Protein AF-A0A917DZ14-F1 (afdb_monomer_lite)

Foldseek 3Di:
DLDDPPLDFQADQEAEEEQHLQQDPDNLSNVVSVNRNHHPPHAYHYHHDALVVVQWDQDPNDIDGNDDLVDWDWDWDQDPVSDTGIGTRDHPCVNVVSDDVDDHDDDD

pLDDT: mean 85.65, std 13.5, range [35.38, 97.5]

Sequence (108 aa):
MEEIPGLPLDHFDKSLSIYALGWTVNLQKSLTNIYRSLKPDEVLVLSWEHPIHSVVEYTEDELKFRCSYVKEGIEKHESWRNTPIVMHNRKASTILNYKKPQTLKLLN

Secondary structure (DSSP, 8-state):
----TTPPSS-BS-EEEES-GGG-S-HHHHHHHHHHHBPTTPPEEEE---TTTTTEEEETTEEEESS-TTS-EEEEEE-TTSPEEEEEE--HHHHHT---SS------

Organism: NCBI:txid1652958

InterPro domains:
  IPR029063 S-adenosyl-L-methionine-dependent methyltransferase superfamily [G3DSA:3.40.50.150] (1-107)
  IPR029063 S-adenosyl-L-methionine-dependent methyltransferase superfamily [SSF53335] (1-60)

Radius of gyration: 16.15 Å; chains: 1; bounding box: 30×33×48 Å

Structure (mmCIF, N/CA/C/O backbone):
data_AF-A0A917DZ14-F1
#
_entry.id   AF-A0A917DZ14-F1
#
loop_
_atom_site.group_PDB
_atom_site.id
_atom_site.type_symbol
_atom_site.label_atom_id
_atom_site.label_alt_id
_atom_site.label_comp_id
_atom_site.label_asym_id
_atom_site.label_entity_id
_atom_site.label_seq_id
_atom_site.pdbx_PDB_ins_code
_atom_site.Cartn_x
_atom_site.Cartn_y
_atom_site.Cartn_z
_atom_site.occupancy
_atom_site.B_iso_or_equiv
_atom_site.auth_seq_id
_atom_site.auth_comp_id
_atom_site.auth_asym_id
_atom_site.auth_atom_id
_atom_site.pdbx_PDB_model_num
ATOM 1 N N . MET A 1 1 ? 2.300 13.115 4.525 1.00 73.31 1 MET A N 1
ATOM 2 C CA . MET A 1 1 ? 0.854 12.853 4.343 1.00 73.31 1 MET A CA 1
ATOM 3 C C . MET A 1 1 ? 0.302 12.027 5.503 1.00 73.31 1 MET A C 1
ATOM 5 O O . MET A 1 1 ? -0.861 12.149 5.850 1.00 73.31 1 MET A O 1
ATOM 9 N N . GLU A 1 2 ? 1.142 11.196 6.111 1.00 90.75 2 GLU A N 1
ATOM 10 C CA . GLU A 1 2 ? 0.775 10.139 7.044 1.00 90.75 2 GLU A CA 1
ATOM 11 C C . GLU A 1 2 ? 0.774 10.575 8.521 1.00 90.75 2 GLU A C 1
ATOM 13 O O . GLU A 1 2 ? 0.443 9.783 9.400 1.00 90.75 2 GLU A O 1
ATOM 18 N N . GLU A 1 3 ? 1.121 11.827 8.818 1.00 92.88 3 GLU A N 1
ATOM 19 C CA . GLU A 1 3 ? 0.883 12.418 10.134 1.00 92.88 3 GLU A CA 1
ATOM 20 C C . GLU A 1 3 ? -0.473 13.120 10.096 1.00 92.88 3 GLU A C 1
ATOM 22 O O . GLU A 1 3 ? -0.627 14.151 9.441 1.00 92.88 3 GLU A O 1
ATOM 27 N N . ILE A 1 4 ? -1.464 12.520 10.759 1.00 92.50 4 ILE A N 1
ATOM 28 C CA . ILE A 1 4 ? -2.855 12.984 10.772 1.00 92.50 4 ILE A CA 1
ATOM 29 C C . ILE A 1 4 ? -3.243 13.265 12.232 1.00 92.50 4 ILE A C 1
ATOM 31 O O . ILE A 1 4 ? -3.747 12.372 12.920 1.00 92.50 4 ILE A O 1
ATOM 35 N N . PRO A 1 5 ? -2.956 14.474 12.751 1.00 93.50 5 PRO A N 1
ATOM 36 C CA . PRO A 1 5 ? -3.348 14.856 14.102 1.00 93.50 5 PRO A CA 1
ATOM 37 C C . PRO A 1 5 ? -4.862 14.742 14.289 1.00 93.50 5 PRO A C 1
ATOM 39 O O . PRO A 1 5 ? -5.632 15.163 13.430 1.00 93.50 5 PRO A O 1
ATOM 42 N N . GLY A 1 6 ? -5.286 14.173 15.417 1.00 95.06 6 GLY A N 1
ATOM 43 C CA . GLY A 1 6 ? -6.707 14.026 15.742 1.00 95.06 6 GLY A CA 1
ATOM 44 C C . GLY A 1 6 ? -7.432 12.905 14.993 1.00 95.06 6 GLY A C 1
ATOM 45 O O . GLY A 1 6 ? -8.648 12.799 15.129 1.00 95.06 6 GLY A O 1
ATOM 46 N N . LEU A 1 7 ? -6.724 12.057 14.236 1.00 95.50 7 LEU A N 1
ATOM 47 C CA . LEU A 1 7 ? -7.325 10.865 13.647 1.00 95.50 7 LEU A CA 1
ATOM 48 C C . LEU A 1 7 ? -7.889 9.969 14.774 1.00 95.50 7 LEU A C 1
ATOM 50 O O . LEU A 1 7 ? -7.117 9.535 15.638 1.00 95.50 7 LEU A O 1
ATOM 54 N N . PRO A 1 8 ? -9.210 9.708 14.801 1.00 96.62 8 PRO A N 1
ATOM 55 C CA . PRO A 1 8 ? -9.833 9.012 15.916 1.00 96.62 8 PRO A CA 1
ATOM 56 C C . PRO A 1 8 ? -9.443 7.530 15.922 1.00 96.62 8 PRO A C 1
ATOM 58 O O . PRO A 1 8 ? -9.140 6.948 14.877 1.00 96.62 8 PRO A O 1
ATOM 61 N N . LEU A 1 9 ? -9.447 6.930 17.110 1.00 96.25 9 LEU A N 1
ATOM 62 C CA . LEU A 1 9 ? -9.192 5.503 17.316 1.00 96.25 9 LEU A CA 1
ATOM 63 C C . LEU A 1 9 ? -10.514 4.739 17.357 1.00 96.25 9 LEU A C 1
ATOM 65 O O . LEU A 1 9 ? -11.491 5.274 17.879 1.00 96.25 9 LEU A O 1
ATOM 69 N N . ASP A 1 10 ? -10.530 3.521 16.811 1.00 96.75 10 ASP A N 1
ATOM 70 C CA . ASP A 1 10 ? -11.673 2.594 16.862 1.00 96.75 10 ASP A CA 1
ATOM 71 C C . ASP A 1 10 ? -13.024 3.251 16.499 1.00 96.75 10 ASP A C 1
ATOM 73 O O . ASP A 1 10 ? -14.049 3.048 17.151 1.00 96.75 10 ASP A O 1
ATOM 77 N N . HIS A 1 11 ? -13.029 4.096 15.467 1.00 97.31 11 HIS A N 1
ATOM 78 C CA . HIS A 1 11 ? -14.160 4.968 15.151 1.00 97.31 11 HIS A CA 1
ATOM 79 C C . HIS A 1 11 ? -14.959 4.501 13.937 1.00 97.31 11 HIS A C 1
ATOM 81 O O . HIS A 1 11 ? -16.188 4.526 13.959 1.00 97.31 11 HIS A O 1
ATOM 87 N N . PHE A 1 12 ? -14.278 4.077 12.875 1.00 97.50 12 PHE A N 1
ATOM 88 C CA . PHE A 1 12 ? -14.919 3.756 11.606 1.00 97.50 12 PHE A CA 1
ATOM 89 C C . PHE A 1 12 ? -15.303 2.282 11.527 1.00 97.50 12 PHE A C 1
ATOM 91 O O . PHE A 1 12 ? -14.505 1.403 11.852 1.00 97.50 12 PHE A O 1
ATOM 98 N N . ASP A 1 13 ? -16.504 2.015 11.018 1.00 96.00 13 ASP A N 1
ATOM 99 C CA . ASP A 1 13 ? -16.981 0.657 10.755 1.00 96.00 13 ASP A CA 1
ATOM 100 C C . ASP A 1 13 ? -16.406 0.068 9.462 1.00 96.00 13 ASP A C 1
ATOM 102 O O . ASP A 1 13 ? -16.432 -1.136 9.276 1.00 96.00 13 ASP A O 1
ATOM 106 N N . LYS A 1 14 ? -15.930 0.882 8.515 1.00 93.62 14 LYS A N 1
ATOM 107 C CA . LYS A 1 14 ? -15.296 0.426 7.264 1.00 93.62 14 LYS A CA 1
ATOM 108 C C . LYS A 1 14 ? -14.303 1.475 6.781 1.00 93.62 14 LYS A C 1
ATOM 110 O O . LYS A 1 14 ? -14.470 2.665 7.043 1.00 93.62 14 LYS A O 1
ATOM 115 N N . SER A 1 15 ? -13.299 1.044 6.023 1.00 94.25 15 SER A N 1
ATOM 116 C CA . SER A 1 15 ? -12.379 1.935 5.316 1.00 94.25 15 SER A CA 1
ATOM 117 C C . SER A 1 15 ? -12.320 1.538 3.849 1.00 94.25 15 SER A C 1
ATOM 119 O O . SER A 1 15 ? -12.320 0.350 3.525 1.00 94.25 15 SER A O 1
ATOM 121 N N . LEU A 1 16 ? -12.283 2.533 2.967 1.00 94.31 16 LEU A N 1
ATOM 122 C CA . LEU A 1 16 ? -12.265 2.346 1.524 1.00 94.31 16 LEU A CA 1
ATOM 123 C C . LEU A 1 16 ? -11.113 3.148 0.921 1.00 94.31 16 LEU A C 1
ATOM 125 O O . LEU A 1 16 ? -11.013 4.355 1.136 1.00 94.31 16 LEU A O 1
ATOM 129 N N . SER A 1 17 ? -10.259 2.486 0.144 1.00 92.38 17 SER A N 1
ATOM 130 C CA . SER A 1 17 ? -9.191 3.136 -0.618 1.00 92.38 17 SER A CA 1
ATOM 131 C C . SER A 1 17 ? -9.286 2.760 -2.091 1.00 92.38 17 SER A C 1
ATOM 133 O O . SER A 1 17 ? -9.010 1.626 -2.464 1.00 92.38 17 SER A O 1
ATOM 135 N N . ILE A 1 18 ? -9.674 3.709 -2.941 1.00 93.00 18 ILE A N 1
ATOM 136 C CA . ILE A 1 18 ? -9.823 3.496 -4.385 1.00 93.00 18 ILE A CA 1
ATOM 137 C C . ILE A 1 18 ? -8.744 4.303 -5.109 1.00 93.00 18 ILE A C 1
ATOM 139 O O . ILE A 1 18 ? -8.712 5.524 -4.995 1.00 93.00 18 ILE A O 1
ATOM 143 N N . TYR A 1 19 ? -7.834 3.617 -5.806 1.00 89.00 19 TYR A N 1
ATOM 144 C CA . TYR A 1 19 ? -6.699 4.175 -6.558 1.00 89.00 19 TYR A CA 1
ATOM 145 C C . TYR A 1 19 ? -5.786 5.136 -5.765 1.00 89.00 19 TYR A C 1
ATOM 147 O O . TYR A 1 19 ? -4.994 5.866 -6.354 1.00 89.00 19 TYR A O 1
ATOM 155 N N . ALA A 1 20 ? -5.844 5.108 -4.427 1.00 88.62 20 ALA A N 1
ATOM 156 C CA . ALA A 1 20 ? -5.118 6.038 -3.560 1.00 88.62 20 ALA A CA 1
ATOM 157 C C . ALA A 1 20 ? -3.946 5.387 -2.807 1.00 88.62 20 ALA A C 1
ATOM 159 O O . ALA A 1 20 ? -2.883 5.995 -2.692 1.00 88.62 20 ALA A O 1
ATOM 160 N N . LEU A 1 21 ? -4.098 4.146 -2.321 1.00 88.25 21 LEU A N 1
ATOM 161 C CA . LEU A 1 21 ? -3.089 3.507 -1.464 1.00 88.25 21 LEU A CA 1
ATOM 162 C C . LEU A 1 21 ? -1.714 3.374 -2.140 1.00 88.25 21 LEU A C 1
ATOM 164 O O . LEU A 1 21 ? -0.698 3.470 -1.460 1.00 88.25 21 LEU A O 1
ATOM 168 N N . GLY A 1 22 ? -1.661 3.214 -3.465 1.00 82.44 22 GLY A N 1
ATOM 169 C CA . GLY A 1 22 ? -0.401 3.148 -4.213 1.00 82.44 22 GLY A CA 1
ATOM 170 C C . GLY A 1 22 ? 0.476 4.399 -4.101 1.00 82.44 22 GLY A C 1
ATOM 171 O O . GLY A 1 22 ? 1.699 4.291 -4.168 1.00 82.44 22 GLY A O 1
ATOM 172 N N . TRP A 1 23 ? -0.128 5.565 -3.858 1.00 85.69 23 TRP A N 1
ATOM 173 C CA . TRP A 1 23 ? 0.553 6.864 -3.812 1.00 85.69 23 TRP A CA 1
ATOM 174 C C . TRP A 1 23 ? 1.148 7.213 -2.449 1.00 85.69 23 TRP A C 1
ATOM 176 O O . TRP A 1 23 ? 1.847 8.216 -2.324 1.00 85.69 23 TRP A O 1
ATOM 186 N N . THR A 1 24 ? 0.888 6.414 -1.411 1.00 89.38 24 THR A N 1
ATOM 187 C CA . THR A 1 24 ? 1.500 6.661 -0.101 1.00 89.38 24 THR A CA 1
ATOM 188 C C . THR A 1 24 ? 3.018 6.568 -0.191 1.00 89.38 24 THR A C 1
ATOM 190 O O . THR A 1 24 ? 3.561 5.678 -0.854 1.00 89.38 24 THR A O 1
ATOM 193 N N . VAL A 1 25 ? 3.709 7.447 0.532 1.00 88.88 25 VAL A N 1
ATOM 194 C CA . VAL A 1 25 ? 5.165 7.386 0.672 1.00 88.88 25 VAL A CA 1
ATOM 195 C C . VAL A 1 25 ? 5.518 6.335 1.720 1.00 88.88 25 VAL A C 1
ATOM 197 O O . VAL A 1 25 ? 6.361 5.466 1.487 1.00 88.88 25 VAL A O 1
ATOM 200 N N . ASN A 1 26 ? 4.806 6.352 2.851 1.00 90.62 26 ASN A N 1
ATOM 201 C CA . ASN A 1 26 ? 4.990 5.402 3.940 1.00 90.62 26 ASN A CA 1
ATOM 202 C C . ASN A 1 26 ? 3.785 4.459 4.063 1.00 90.62 26 ASN A C 1
ATOM 204 O O . ASN A 1 26 ? 2.876 4.679 4.866 1.00 90.62 26 ASN A O 1
ATOM 208 N N . LEU A 1 27 ? 3.820 3.367 3.290 1.00 90.00 27 LEU A N 1
ATOM 209 C CA . LEU A 1 27 ? 2.769 2.343 3.285 1.00 90.00 27 LEU A CA 1
ATOM 210 C C . LEU A 1 27 ? 2.491 1.797 4.687 1.00 90.00 27 LEU A C 1
ATOM 212 O O . LEU A 1 27 ? 1.333 1.632 5.062 1.00 90.00 27 LEU A O 1
ATOM 216 N N . GLN A 1 28 ? 3.543 1.567 5.477 1.00 90.38 28 GLN A N 1
ATOM 217 C CA . GLN A 1 28 ? 3.396 1.055 6.831 1.00 90.38 28 GLN A CA 1
ATOM 218 C C . GLN A 1 28 ? 2.642 2.034 7.725 1.00 90.38 28 GLN A C 1
ATOM 220 O O . GLN A 1 28 ? 1.715 1.615 8.410 1.00 90.38 28 GLN A O 1
ATOM 225 N N . LYS A 1 29 ? 3.006 3.320 7.722 1.00 92.69 29 LYS A N 1
ATOM 226 C CA . LYS A 1 29 ? 2.324 4.329 8.542 1.00 92.69 29 LYS A CA 1
ATOM 227 C C . LYS A 1 29 ? 0.881 4.536 8.078 1.00 92.69 29 LYS A C 1
ATOM 229 O O . LYS A 1 29 ? -0.005 4.605 8.923 1.00 92.69 29 LYS A O 1
ATOM 234 N N . SER A 1 30 ? 0.634 4.554 6.768 1.00 93.38 30 SER A N 1
ATOM 235 C CA . SER A 1 30 ? -0.716 4.651 6.201 1.00 93.38 30 SER A CA 1
ATOM 236 C C . SER A 1 30 ? -1.613 3.500 6.640 1.00 93.38 30 SER A C 1
ATOM 238 O O . SER A 1 30 ? -2.697 3.737 7.169 1.00 93.38 30 SER A O 1
ATOM 240 N N . LEU A 1 31 ? -1.148 2.257 6.490 1.00 92.25 31 LEU A N 1
ATOM 241 C CA . LEU A 1 31 ? -1.907 1.086 6.923 1.00 92.25 31 LEU A CA 1
ATOM 242 C C . LEU A 1 31 ? -2.083 1.061 8.446 1.00 92.25 31 LEU A C 1
ATOM 244 O O . LEU A 1 31 ? -3.185 0.791 8.911 1.00 92.25 31 LEU A O 1
ATOM 248 N N . THR A 1 32 ? -1.060 1.427 9.229 1.00 92.12 32 THR A N 1
ATOM 249 C CA . THR A 1 32 ? -1.187 1.572 10.690 1.00 92.12 32 THR A CA 1
ATOM 250 C C . THR A 1 32 ? -2.272 2.578 11.064 1.00 92.12 32 THR A C 1
ATOM 252 O O . THR A 1 32 ? -3.092 2.287 11.930 1.00 92.12 32 THR A O 1
ATOM 255 N N . ASN A 1 33 ? -2.297 3.752 10.434 1.00 94.31 33 ASN A N 1
ATOM 256 C CA . ASN A 1 33 ? -3.296 4.779 10.719 1.00 94.31 33 ASN A CA 1
ATOM 257 C C . ASN A 1 33 ? -4.707 4.287 10.385 1.00 94.31 33 ASN A C 1
ATOM 259 O O . ASN A 1 33 ? -5.592 4.386 11.226 1.00 94.31 33 ASN A O 1
ATOM 263 N N . ILE A 1 34 ? -4.896 3.694 9.201 1.00 93.75 34 ILE A N 1
ATOM 264 C CA . ILE A 1 34 ? -6.185 3.120 8.790 1.00 93.75 34 ILE A CA 1
ATOM 265 C C . ILE A 1 34 ? -6.654 2.087 9.816 1.00 93.75 34 ILE A C 1
ATOM 267 O O . ILE A 1 34 ? -7.784 2.144 10.295 1.00 93.75 34 ILE A O 1
ATOM 271 N N . TYR A 1 35 ? -5.775 1.161 10.192 1.00 92.62 35 TYR A N 1
ATOM 272 C CA . TYR A 1 35 ? -6.126 0.076 11.096 1.00 92.62 35 TYR A CA 1
ATOM 273 C C . TYR A 1 35 ? -6.344 0.494 12.542 1.00 92.62 35 TYR A C 1
ATOM 275 O O . TYR A 1 35 ? -7.104 -0.177 13.225 1.00 92.62 35 TYR A O 1
ATOM 283 N N . ARG A 1 36 ? -5.714 1.577 13.002 1.00 93.56 36 ARG A N 1
ATOM 284 C CA . ARG A 1 36 ? -5.976 2.155 14.328 1.00 93.56 36 ARG A CA 1
ATOM 285 C C . ARG A 1 36 ? -7.320 2.873 14.404 1.00 93.56 36 ARG A C 1
ATOM 287 O O . ARG A 1 36 ? -7.863 3.022 15.491 1.00 93.56 36 ARG A O 1
ATOM 294 N N . SER A 1 37 ? -7.809 3.372 13.276 1.00 95.50 37 SER A N 1
ATOM 295 C CA . SER A 1 37 ? -9.061 4.128 13.212 1.00 95.50 37 SER A CA 1
ATOM 296 C C . SER A 1 37 ? -10.274 3.273 12.892 1.00 95.50 37 SER A C 1
ATOM 298 O O . SER A 1 37 ? -11.398 3.707 13.137 1.00 95.50 37 SER A O 1
ATOM 300 N N . LEU A 1 38 ? -10.060 2.080 12.344 1.00 95.69 38 LEU A N 1
ATOM 301 C CA . LEU A 1 38 ? -11.088 1.059 12.210 1.00 95.69 38 LEU A CA 1
ATOM 302 C C . LEU A 1 38 ? -11.407 0.456 13.573 1.00 95.69 38 LEU A C 1
ATOM 304 O O . LEU A 1 38 ? -10.497 0.176 14.346 1.00 95.69 38 LEU A O 1
ATOM 308 N N . LYS A 1 39 ? -12.691 0.210 13.831 1.00 95.69 39 LYS A N 1
ATOM 309 C CA . LYS A 1 39 ? -13.122 -0.616 14.964 1.00 95.69 39 LYS A CA 1
ATOM 310 C C . LYS A 1 39 ? -12.526 -2.035 14.870 1.00 95.69 39 LYS A C 1
ATOM 312 O O . LYS A 1 39 ? -12.151 -2.477 13.776 1.00 95.69 39 LYS A O 1
ATOM 317 N N . PRO A 1 40 ? -12.458 -2.777 15.992 1.00 91.62 40 PRO A N 1
ATOM 318 C CA . PRO A 1 40 ? -12.080 -4.188 15.982 1.00 91.62 40 PRO A CA 1
ATOM 319 C C . PRO A 1 40 ? -12.884 -5.002 14.962 1.00 91.62 40 PRO A C 1
ATOM 321 O O . PRO A 1 40 ? -14.062 -4.737 14.742 1.00 91.62 40 PRO A O 1
ATOM 324 N N . ASP A 1 41 ? -12.225 -5.976 14.332 1.00 88.94 41 ASP A N 1
ATOM 325 C CA . ASP A 1 41 ? -12.777 -6.867 13.296 1.00 88.94 41 ASP A CA 1
ATOM 326 C C . ASP A 1 41 ? -13.277 -6.202 12.003 1.00 88.94 41 ASP A C 1
ATOM 328 O O . ASP A 1 41 ? -13.697 -6.904 11.077 1.00 88.94 41 ASP A O 1
ATOM 332 N N . GLU A 1 42 ? -13.144 -4.879 11.877 1.00 93.75 42 GLU A N 1
ATOM 333 C CA . GLU A 1 42 ? -13.560 -4.172 10.675 1.00 93.75 42 GLU A CA 1
ATOM 334 C C . GLU A 1 42 ? -12.528 -4.167 9.550 1.00 93.75 42 GLU A C 1
ATOM 336 O O . GLU A 1 42 ? -11.308 -4.291 9.741 1.00 93.75 42 GLU A O 1
ATOM 341 N N . VAL A 1 43 ? -13.053 -4.044 8.330 1.00 89.50 43 VAL A N 1
ATOM 342 C CA . VAL A 1 43 ? -12.302 -4.287 7.098 1.00 89.50 43 VAL A CA 1
ATOM 343 C C . VAL A 1 43 ? -11.885 -3.001 6.389 1.00 89.50 43 VAL A C 1
ATOM 345 O O . VAL A 1 43 ? -12.621 -2.013 6.311 1.00 89.50 43 VAL A O 1
ATOM 348 N N . LEU A 1 44 ? -10.688 -3.060 5.811 1.00 91.94 44 LEU A N 1
ATOM 349 C CA . LEU A 1 44 ? -10.243 -2.162 4.756 1.00 91.94 44 LEU A CA 1
ATOM 350 C C . LEU A 1 44 ? -10.548 -2.829 3.413 1.00 91.94 44 LEU A C 1
ATOM 352 O O . LEU A 1 44 ? -10.018 -3.901 3.125 1.00 91.94 44 LEU A O 1
ATOM 356 N N . VAL A 1 45 ? -11.358 -2.175 2.587 1.00 92.00 45 VAL A N 1
ATOM 357 C CA . VAL A 1 45 ? -11.536 -2.528 1.178 1.00 92.00 45 VAL A CA 1
ATOM 358 C C . VAL A 1 45 ? -10.644 -1.616 0.352 1.00 92.00 45 VAL A C 1
ATOM 360 O O . VAL A 1 45 ? -10.663 -0.394 0.514 1.00 92.00 45 VAL A O 1
ATOM 363 N N . LEU A 1 46 ? -9.848 -2.198 -0.538 1.00 90.62 46 LEU A N 1
ATOM 364 C CA . LEU A 1 46 ? -8.968 -1.436 -1.411 1.00 90.62 46 LEU A CA 1
ATOM 365 C C . LEU A 1 46 ? -9.114 -1.874 -2.863 1.00 90.62 46 LEU A C 1
ATOM 367 O O . LEU A 1 46 ? -9.286 -3.053 -3.156 1.00 90.62 46 LEU A O 1
ATOM 371 N N . SER A 1 47 ? -9.010 -0.900 -3.755 1.00 89.44 47 SER A N 1
ATOM 372 C CA . SER A 1 47 ? -8.883 -1.083 -5.193 1.00 89.44 47 SER A CA 1
ATOM 373 C C . SER A 1 47 ? -7.671 -0.295 -5.649 1.00 89.44 47 SER A C 1
ATOM 375 O O . SER A 1 47 ? -7.533 0.886 -5.324 1.00 89.44 47 SER A O 1
ATOM 377 N N . TRP A 1 48 ? -6.790 -0.932 -6.406 1.00 85.06 48 TRP A N 1
ATOM 378 C CA . TRP A 1 48 ? -5.582 -0.303 -6.913 1.00 85.06 48 TRP A CA 1
ATOM 379 C C . TRP A 1 48 ? -5.209 -0.893 -8.269 1.00 85.06 48 TRP A C 1
ATOM 381 O O . TRP A 1 48 ? -5.581 -2.021 -8.587 1.00 85.06 48 TRP A O 1
ATOM 391 N N . GLU A 1 49 ? -4.471 -0.118 -9.057 1.00 85.56 49 GLU A N 1
ATOM 392 C CA . GLU A 1 49 ? -3.810 -0.622 -10.251 1.00 85.56 49 GLU A CA 1
ATOM 393 C C . GLU A 1 49 ? -2.829 -1.734 -9.861 1.00 85.56 49 GLU A C 1
ATOM 395 O O . GLU A 1 49 ? -2.127 -1.636 -8.852 1.00 85.56 49 GLU A O 1
ATOM 400 N N . HIS A 1 50 ? -2.784 -2.816 -10.642 1.00 88.81 50 HIS A N 1
ATOM 401 C CA . HIS A 1 50 ? -1.868 -3.907 -10.339 1.00 88.81 50 HIS A CA 1
ATOM 402 C C . HIS A 1 50 ? -0.410 -3.411 -10.441 1.00 88.81 50 HIS A C 1
ATOM 404 O O . HIS A 1 50 ? -0.032 -2.860 -11.475 1.00 88.81 50 HIS A O 1
ATOM 410 N N . PRO A 1 51 ? 0.463 -3.663 -9.446 1.00 90.50 51 PRO A N 1
ATOM 411 C CA . PRO A 1 51 ? 1.822 -3.113 -9.441 1.00 90.50 51 PRO A CA 1
ATOM 412 C C . PRO A 1 51 ? 2.717 -3.533 -10.616 1.00 90.50 51 PRO A C 1
ATOM 414 O O . PRO A 1 51 ? 3.807 -3.002 -10.787 1.00 90.50 51 PRO A O 1
ATOM 417 N N . ILE A 1 52 ? 2.287 -4.501 -11.428 1.00 92.06 52 ILE A N 1
ATOM 418 C CA . ILE A 1 52 ? 2.989 -4.858 -12.666 1.00 92.06 52 ILE A CA 1
ATOM 419 C C . ILE A 1 52 ? 2.943 -3.730 -13.703 1.00 92.06 52 ILE A C 1
ATOM 421 O O . ILE A 1 52 ? 3.895 -3.572 -14.459 1.00 92.06 52 ILE A O 1
ATOM 425 N N . HIS A 1 53 ? 1.873 -2.927 -13.714 1.00 89.56 53 HIS A N 1
ATOM 426 C CA . HIS A 1 53 ? 1.695 -1.851 -14.688 1.00 89.56 53 HIS A CA 1
ATOM 427 C C . HIS A 1 53 ? 2.760 -0.769 -14.543 1.00 89.56 53 HIS A C 1
ATOM 429 O O . HIS A 1 53 ? 3.130 -0.140 -15.526 1.00 89.56 53 HIS A O 1
ATOM 435 N N . SER A 1 54 ? 3.320 -0.594 -13.343 1.00 86.50 54 SER A N 1
ATOM 4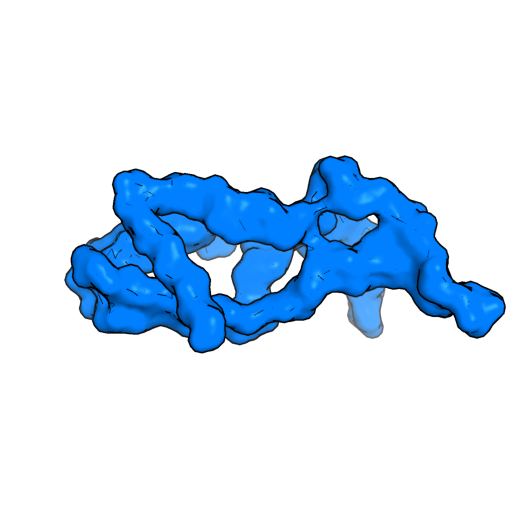36 C CA . SER A 1 54 ? 4.389 0.377 -13.149 1.00 86.50 54 SER A CA 1
ATOM 437 C C . SER A 1 54 ? 5.740 -0.110 -13.666 1.00 86.50 54 SER A C 1
ATOM 439 O O . SER A 1 54 ? 6.632 0.712 -13.801 1.00 86.50 54 SER A O 1
ATOM 441 N N . VAL A 1 55 ? 5.932 -1.398 -13.976 1.00 91.38 55 VAL A N 1
ATOM 442 C CA . VAL A 1 55 ? 7.242 -1.953 -14.382 1.00 91.38 55 VAL A CA 1
ATOM 443 C C . VAL A 1 55 ? 7.238 -2.616 -15.761 1.00 91.38 55 VAL A C 1
ATOM 445 O O . VAL A 1 55 ? 8.269 -3.136 -16.192 1.00 91.38 55 VAL A O 1
ATOM 448 N N . VAL A 1 56 ? 6.098 -2.598 -16.449 1.00 93.75 56 VAL A N 1
ATOM 449 C CA . VAL A 1 56 ? 5.937 -3.106 -17.812 1.00 93.75 56 VAL A CA 1
ATOM 450 C C . VAL A 1 56 ? 5.630 -1.946 -18.748 1.00 93.75 56 VAL A C 1
ATOM 452 O O . VAL A 1 56 ? 4.877 -1.041 -18.403 1.00 93.75 56 VAL A O 1
ATOM 455 N N . GLU A 1 57 ? 6.211 -1.987 -19.937 1.00 93.12 57 GLU A N 1
ATOM 456 C CA . GLU A 1 57 ? 5.922 -1.077 -21.037 1.00 93.12 57 GLU A CA 1
ATOM 457 C C . GLU A 1 57 ? 5.473 -1.866 -22.264 1.00 93.12 57 GLU A C 1
ATOM 459 O O . GLU A 1 57 ? 5.858 -3.022 -22.449 1.00 93.12 57 GLU A O 1
ATOM 464 N N . TYR A 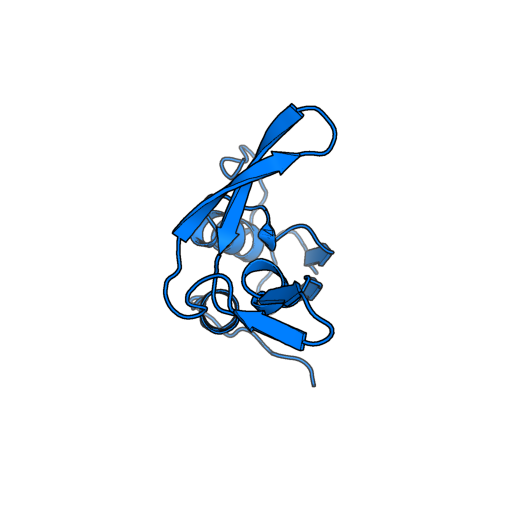1 58 ? 4.632 -1.240 -23.083 1.00 93.25 58 TYR A N 1
ATOM 465 C CA . TYR A 1 58 ? 4.240 -1.778 -24.377 1.00 93.25 58 TYR A CA 1
ATOM 466 C C . TYR A 1 58 ? 5.089 -1.114 -25.457 1.00 93.25 58 TYR A C 1
ATOM 468 O O . TYR A 1 58 ? 4.958 0.089 -25.695 1.00 93.25 58 TYR A O 1
ATOM 476 N N . THR A 1 59 ? 5.980 -1.880 -26.076 1.00 93.00 59 THR A N 1
ATOM 477 C CA . THR A 1 59 ? 6.885 -1.416 -27.130 1.00 93.00 59 THR A CA 1
ATOM 478 C C . THR A 1 59 ? 6.995 -2.492 -28.202 1.00 93.00 59 THR A C 1
ATOM 480 O O . THR A 1 59 ? 7.071 -3.675 -27.886 1.00 93.00 59 THR A O 1
ATOM 483 N N . GLU A 1 60 ? 6.991 -2.088 -29.477 1.00 92.06 60 GLU A N 1
ATOM 484 C CA . GLU A 1 60 ? 7.147 -3.015 -30.617 1.00 92.06 60 GLU A CA 1
ATOM 485 C C . GLU A 1 60 ? 6.111 -4.154 -30.634 1.00 92.06 60 GLU A C 1
ATOM 487 O O . GLU A 1 60 ? 6.436 -5.300 -30.921 1.00 92.06 60 G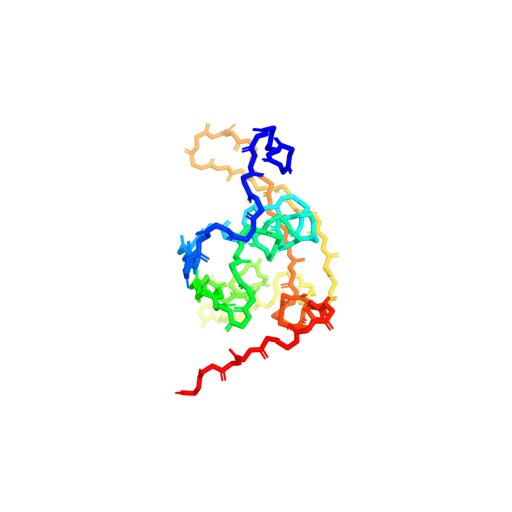LU A O 1
ATOM 492 N N . ASP A 1 61 ? 4.861 -3.837 -30.293 1.00 95.12 61 ASP A N 1
ATOM 493 C CA . ASP A 1 61 ? 3.764 -4.802 -30.167 1.00 95.12 61 ASP A CA 1
ATOM 494 C C . ASP A 1 61 ? 3.958 -5.909 -29.112 1.00 95.12 61 ASP A C 1
ATOM 496 O O . ASP A 1 61 ? 3.256 -6.922 -29.101 1.00 95.12 61 ASP A O 1
ATOM 500 N N . GLU A 1 62 ? 4.860 -5.682 -28.155 1.00 95.69 62 GLU A N 1
ATOM 501 C CA . GLU A 1 62 ? 5.165 -6.595 -27.059 1.00 95.69 62 GLU A CA 1
ATOM 502 C C . GLU A 1 62 ? 5.078 -5.897 -25.693 1.00 95.69 62 GLU A C 1
ATOM 504 O O . GLU A 1 62 ? 5.319 -4.698 -25.554 1.00 95.69 62 GLU A O 1
ATOM 509 N N . LEU A 1 63 ? 4.770 -6.670 -24.645 1.00 94.75 63 LEU A N 1
ATOM 510 C CA . LEU A 1 63 ? 4.892 -6.224 -23.254 1.00 94.75 63 LEU A CA 1
ATOM 511 C C . LEU A 1 63 ? 6.268 -6.615 -22.710 1.00 94.75 63 LEU A C 1
ATOM 513 O O . LEU A 1 63 ? 6.570 -7.802 -22.568 1.00 94.75 63 LEU A O 1
ATOM 517 N N . LYS A 1 64 ? 7.088 -5.621 -22.361 1.00 95.19 64 LYS A N 1
ATOM 518 C CA . LYS A 1 64 ? 8.451 -5.814 -21.849 1.00 95.19 64 LYS A CA 1
ATOM 519 C C . LYS A 1 64 ? 8.580 -5.245 -20.442 1.00 95.19 64 LYS A C 1
ATOM 521 O O . LYS A 1 64 ? 8.039 -4.190 -20.125 1.00 95.19 64 LYS A O 1
ATOM 526 N N . PHE A 1 65 ? 9.319 -5.939 -19.576 1.00 94.06 65 PHE A N 1
ATOM 527 C CA . PHE A 1 65 ? 9.706 -5.375 -18.285 1.00 94.06 65 PHE A CA 1
ATOM 528 C C . PHE A 1 65 ? 10.779 -4.311 -18.503 1.00 94.06 65 PHE A C 1
ATOM 530 O O . PHE A 1 65 ? 11.913 -4.637 -18.847 1.00 94.06 65 PHE A O 1
ATOM 537 N N . ARG A 1 66 ? 10.443 -3.048 -18.243 1.00 92.38 66 ARG A N 1
ATOM 538 C CA . ARG A 1 66 ? 11.412 -1.941 -18.288 1.00 92.38 66 ARG A CA 1
ATOM 539 C C . ARG A 1 66 ? 12.340 -1.932 -17.070 1.00 92.38 66 ARG A C 1
ATOM 541 O O . ARG A 1 66 ? 13.427 -1.360 -17.098 1.00 92.38 66 ARG A O 1
ATOM 548 N N . CYS A 1 67 ? 11.914 -2.563 -15.975 1.00 91.62 67 CYS A N 1
ATOM 549 C CA . CYS A 1 67 ? 12.711 -2.754 -14.769 1.00 91.62 67 CYS A CA 1
ATOM 550 C C . CYS A 1 67 ? 12.270 -4.009 -13.993 1.00 91.62 67 CYS A C 1
ATOM 552 O O . CYS A 1 67 ? 11.281 -4.665 -14.318 1.00 91.62 67 CYS A O 1
ATOM 554 N N . SER A 1 68 ? 13.035 -4.386 -12.966 1.00 93.00 68 SER A N 1
ATOM 555 C CA . SER A 1 68 ? 12.754 -5.588 -12.172 1.00 93.00 68 SER A CA 1
ATOM 556 C C . SER A 1 68 ? 11.521 -5.410 -11.280 1.00 93.00 68 SER A C 1
ATOM 558 O O . SER A 1 68 ? 11.529 -4.570 -10.384 1.00 93.00 68 SER A O 1
ATOM 560 N N . TYR A 1 69 ? 10.512 -6.275 -11.441 1.00 93.44 69 TYR A N 1
ATOM 561 C CA . TYR A 1 69 ? 9.322 -6.308 -10.574 1.00 93.44 69 TYR A CA 1
ATOM 562 C C . TYR A 1 69 ? 9.654 -6.572 -9.096 1.00 93.44 69 TYR A C 1
ATOM 564 O O . TYR A 1 69 ? 8.974 -6.088 -8.193 1.00 93.44 69 TYR A O 1
ATOM 572 N N . VAL A 1 70 ? 10.705 -7.352 -8.824 1.00 94.00 70 VAL A N 1
ATOM 573 C CA . VAL A 1 70 ? 11.067 -7.733 -7.450 1.00 94.00 70 VAL A CA 1
ATOM 574 C C . VAL A 1 70 ? 11.923 -6.686 -6.738 1.00 94.00 70 VAL A C 1
ATOM 576 O O . VAL A 1 70 ? 12.018 -6.722 -5.508 1.00 94.00 70 VAL A O 1
ATOM 579 N N . LYS A 1 71 ? 12.529 -5.759 -7.491 1.00 93.94 71 LYS A N 1
ATOM 580 C CA . LYS A 1 71 ? 13.340 -4.663 -6.958 1.00 93.94 71 LYS A CA 1
ATOM 581 C C . LYS A 1 71 ? 12.449 -3.457 -6.666 1.00 93.94 71 LYS A C 1
ATOM 583 O O . LYS A 1 71 ? 12.246 -2.587 -7.507 1.00 93.94 71 LYS A O 1
ATOM 588 N N . GLU A 1 72 ? 11.933 -3.417 -5.447 1.00 91.94 72 GLU A N 1
ATOM 589 C CA . GLU A 1 72 ? 11.095 -2.318 -4.968 1.00 91.94 72 GLU A CA 1
ATOM 590 C C . GLU A 1 72 ? 11.906 -1.038 -4.744 1.00 91.94 72 GLU A C 1
ATOM 592 O O . GLU A 1 72 ? 13.094 -1.085 -4.414 1.00 91.94 72 GLU A O 1
ATOM 597 N N . GLY A 1 73 ? 11.266 0.119 -4.903 1.00 89.56 73 GLY A N 1
ATOM 598 C CA . GLY A 1 73 ? 11.956 1.393 -4.749 1.00 89.56 73 GLY A CA 1
ATOM 599 C C . GLY A 1 73 ? 11.165 2.599 -5.221 1.00 89.56 73 GLY A C 1
ATOM 600 O O . GLY A 1 73 ? 10.010 2.500 -5.630 1.00 89.56 73 GLY A O 1
ATOM 601 N N . ILE A 1 74 ? 11.823 3.750 -5.121 1.00 87.94 74 ILE A N 1
ATOM 602 C CA . ILE A 1 74 ? 11.292 5.038 -5.546 1.00 87.94 74 ILE A CA 1
ATOM 603 C C . ILE A 1 74 ? 11.721 5.298 -6.981 1.00 87.94 74 ILE A C 1
ATOM 605 O O . ILE A 1 74 ? 12.900 5.176 -7.309 1.00 87.94 74 ILE A O 1
ATOM 609 N N . GLU A 1 75 ? 10.775 5.730 -7.799 1.00 84.75 75 GLU A N 1
ATOM 610 C CA . GLU A 1 75 ? 11.031 6.179 -9.152 1.00 84.75 75 GLU A CA 1
ATOM 611 C C . GLU A 1 75 ? 10.419 7.556 -9.379 1.00 84.75 75 GLU A C 1
ATOM 613 O O . GLU A 1 75 ? 9.296 7.839 -8.958 1.00 84.75 75 GLU A O 1
ATOM 618 N N . LYS A 1 76 ? 11.189 8.433 -10.023 1.00 81.38 76 LYS A N 1
ATOM 619 C CA . LYS A 1 76 ? 10.717 9.752 -10.430 1.00 81.38 76 LYS A CA 1
ATOM 620 C C . LYS A 1 76 ? 10.212 9.645 -11.858 1.00 81.38 76 LYS A C 1
ATOM 622 O O . LYS A 1 76 ? 10.967 9.236 -12.732 1.00 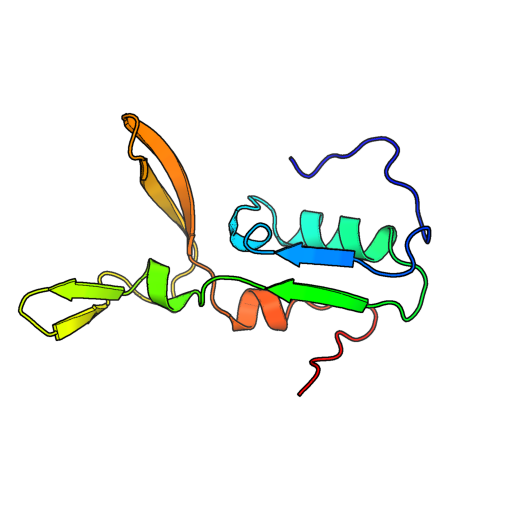81.38 76 LYS A O 1
ATOM 627 N N . HIS A 1 77 ? 8.971 10.049 -12.069 1.00 73.88 77 HIS A N 1
ATOM 628 C CA . HIS A 1 77 ? 8.371 10.164 -13.391 1.00 73.88 77 HIS A CA 1
ATOM 629 C C . HIS A 1 77 ? 8.040 11.624 -13.665 1.00 73.88 77 HIS A C 1
ATOM 631 O O . HIS A 1 77 ? 7.651 12.368 -12.759 1.00 73.88 77 HIS A O 1
ATOM 637 N N . GLU A 1 78 ? 8.189 12.048 -14.914 1.00 72.25 78 GLU A N 1
ATOM 638 C CA . GLU A 1 78 ? 7.653 13.335 -15.338 1.00 72.25 78 GLU A CA 1
ATOM 639 C C . GLU A 1 78 ? 6.138 13.199 -15.491 1.00 72.25 78 GLU A C 1
ATOM 641 O O . GLU A 1 78 ? 5.642 12.337 -16.214 1.00 72.25 78 GLU A O 1
ATOM 646 N N . SER A 1 79 ? 5.376 14.012 -14.758 1.00 70.25 79 SER A N 1
ATOM 647 C CA . SER A 1 79 ? 3.929 14.059 -14.962 1.00 70.25 79 SER A CA 1
ATOM 648 C C . SER A 1 79 ? 3.568 14.861 -16.207 1.00 70.25 79 SER A C 1
ATOM 650 O O . SER A 1 79 ? 4.344 15.678 -16.699 1.00 70.25 79 SER A O 1
ATOM 652 N N . TRP A 1 80 ? 2.306 14.734 -16.618 1.00 58.00 80 TRP A N 1
ATOM 653 C CA . TRP A 1 80 ? 1.673 15.505 -17.691 1.00 58.00 80 TRP A CA 1
ATOM 654 C C . TRP A 1 80 ? 1.780 17.041 -17.573 1.00 58.00 80 TRP A C 1
ATOM 656 O O . TRP A 1 80 ? 1.448 17.742 -18.524 1.00 58.00 80 TRP A O 1
ATOM 666 N N . ARG A 1 81 ? 2.212 17.586 -16.425 1.00 69.69 81 ARG A N 1
ATOM 667 C CA . ARG A 1 81 ? 2.406 19.032 -16.199 1.00 69.69 81 ARG A CA 1
ATOM 668 C C . ARG A 1 81 ? 3.858 19.426 -15.931 1.00 69.69 81 ARG A C 1
ATOM 670 O O . ARG A 1 81 ? 4.088 20.412 -15.233 1.00 69.69 81 ARG A O 1
ATOM 677 N N . ASN A 1 82 ? 4.836 18.643 -16.389 1.00 78.12 82 ASN A N 1
ATOM 678 C CA . ASN A 1 82 ? 6.262 18.865 -16.093 1.00 78.12 82 ASN A CA 1
ATOM 679 C C . ASN A 1 82 ? 6.553 18.963 -14.583 1.00 78.12 82 ASN A C 1
ATOM 681 O O . ASN A 1 82 ? 7.513 19.593 -14.148 1.00 78.12 82 ASN A O 1
ATOM 685 N N . THR A 1 83 ? 5.686 18.368 -13.760 1.00 76.88 83 THR A N 1
ATOM 686 C CA . THR A 1 83 ? 5.876 18.292 -12.313 1.00 76.88 83 THR A CA 1
ATOM 687 C C . THR A 1 83 ? 6.398 16.896 -11.993 1.00 76.88 83 THR A C 1
ATOM 689 O O . THR A 1 83 ? 5.762 15.923 -12.410 1.00 76.88 83 THR A O 1
ATOM 692 N N . PRO A 1 84 ? 7.526 16.747 -11.285 1.00 76.88 84 PRO A N 1
ATOM 693 C CA . PRO A 1 84 ? 8.026 15.430 -10.931 1.00 76.88 84 PRO A CA 1
ATOM 694 C C . PRO A 1 84 ? 7.026 14.743 -10.000 1.00 76.88 84 PRO A C 1
ATOM 696 O O . PRO A 1 84 ? 6.705 15.258 -8.928 1.00 76.88 84 PRO A O 1
ATOM 699 N N . ILE A 1 85 ? 6.538 13.577 -10.412 1.00 79.69 85 ILE A N 1
ATOM 700 C CA . ILE A 1 85 ? 5.777 12.679 -9.548 1.00 79.69 85 ILE A CA 1
ATOM 701 C C . ILE A 1 85 ? 6.689 11.560 -9.073 1.00 79.69 85 ILE A C 1
ATOM 703 O O . ILE A 1 85 ? 7.614 11.129 -9.762 1.00 79.69 85 ILE A O 1
ATOM 707 N N . VAL A 1 86 ? 6.430 11.107 -7.855 1.00 81.94 86 VAL A N 1
ATOM 708 C CA . VAL A 1 86 ? 7.181 10.03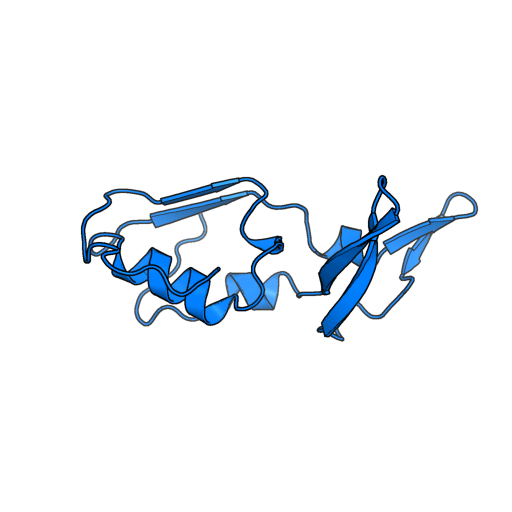2 -7.227 1.00 81.94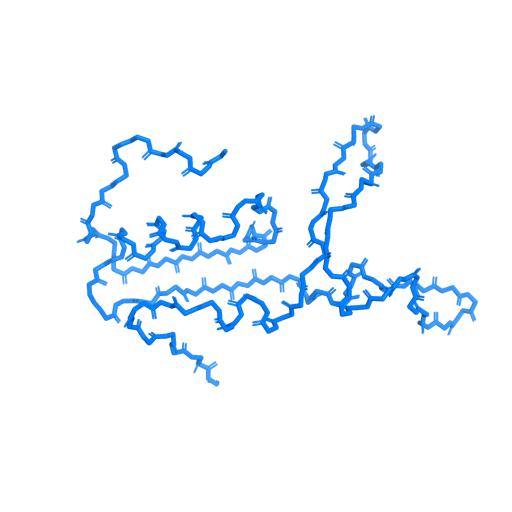 86 VAL A CA 1
ATOM 709 C C . VAL A 1 86 ? 6.278 8.814 -7.159 1.00 81.94 86 VAL A C 1
ATOM 711 O O . VAL A 1 86 ? 5.238 8.849 -6.506 1.00 81.94 86 VAL A O 1
ATOM 714 N N . MET A 1 87 ? 6.678 7.745 -7.839 1.00 80.38 87 MET A N 1
ATOM 715 C CA . MET A 1 87 ? 6.022 6.448 -7.761 1.00 80.38 87 MET A CA 1
ATOM 716 C C . MET A 1 87 ? 6.850 5.504 -6.899 1.00 80.38 87 MET A C 1
ATOM 718 O O . MET A 1 87 ? 8.081 5.536 -6.905 1.00 80.38 87 MET A O 1
ATOM 722 N N . HIS A 1 88 ? 6.164 4.647 -6.150 1.00 87.31 88 HIS A N 1
ATOM 723 C CA . HIS A 1 88 ? 6.796 3.572 -5.403 1.00 87.31 88 HIS A CA 1
ATOM 724 C C . HIS A 1 88 ? 6.479 2.248 -6.084 1.00 87.31 88 HIS A C 1
ATOM 726 O O . HIS A 1 88 ? 5.359 1.746 -5.979 1.00 87.31 88 HIS A O 1
ATOM 732 N N . ASN A 1 89 ? 7.480 1.661 -6.734 1.00 90.56 89 ASN A N 1
ATOM 733 C CA . ASN A 1 89 ? 7.376 0.304 -7.247 1.00 90.56 89 ASN A CA 1
ATOM 734 C C . ASN A 1 89 ? 7.344 -0.642 -6.045 1.00 90.56 89 ASN A C 1
ATOM 736 O O . ASN A 1 89 ? 8.306 -0.718 -5.274 1.00 90.56 89 ASN A O 1
ATOM 740 N N . ARG A 1 90 ? 6.207 -1.313 -5.860 1.00 90.94 90 ARG A N 1
ATOM 741 C CA . ARG A 1 90 ? 5.956 -2.258 -4.768 1.00 90.94 90 ARG A CA 1
ATOM 742 C C . ARG A 1 90 ? 5.420 -3.551 -5.342 1.00 90.94 90 ARG A C 1
ATOM 744 O O . ARG A 1 90 ? 4.613 -3.515 -6.257 1.00 90.94 90 ARG A O 1
ATOM 751 N N . LYS A 1 91 ? 5.785 -4.694 -4.779 1.00 92.75 91 LYS A N 1
ATOM 752 C CA . LYS A 1 91 ? 5.141 -5.965 -5.127 1.00 92.75 91 LYS A CA 1
ATOM 753 C C . LYS A 1 91 ? 3.725 -5.984 -4.564 1.00 92.75 91 LYS A C 1
ATOM 755 O O . LYS A 1 91 ? 3.469 -5.439 -3.489 1.00 92.75 91 LYS A O 1
ATOM 760 N N . ALA A 1 92 ? 2.833 -6.726 -5.215 1.00 90.81 92 ALA A N 1
ATOM 761 C CA . ALA A 1 92 ? 1.514 -7.012 -4.650 1.00 90.81 92 ALA A CA 1
ATOM 762 C C . ALA A 1 92 ? 1.652 -7.663 -3.263 1.00 90.81 92 ALA A C 1
ATOM 764 O O . ALA A 1 92 ? 0.981 -7.273 -2.311 1.00 90.81 92 ALA A O 1
ATOM 765 N N . SER A 1 93 ? 2.617 -8.576 -3.115 1.00 90.81 93 SER A N 1
ATOM 766 C CA . SER A 1 93 ? 2.919 -9.233 -1.844 1.00 90.81 93 SER A CA 1
ATOM 767 C C . SER A 1 93 ? 3.355 -8.269 -0.741 1.00 90.81 93 SER A C 1
ATOM 769 O O . SER A 1 93 ? 3.060 -8.533 0.414 1.00 90.81 93 SER A O 1
ATOM 771 N N . THR A 1 94 ? 3.993 -7.141 -1.048 1.00 90.25 94 THR A N 1
ATOM 772 C CA . THR A 1 94 ? 4.377 -6.147 -0.031 1.00 90.25 94 THR A CA 1
ATOM 773 C C . THR A 1 94 ? 3.161 -5.445 0.565 1.00 90.25 94 THR A C 1
ATOM 775 O O . THR A 1 94 ? 3.143 -5.143 1.756 1.00 90.25 94 THR A O 1
ATOM 778 N N . ILE A 1 95 ? 2.122 -5.225 -0.243 1.00 87.06 95 ILE A N 1
ATOM 779 C CA . ILE A 1 95 ? 0.855 -4.648 0.219 1.00 87.06 95 ILE A CA 1
ATOM 780 C C . ILE A 1 95 ? 0.032 -5.702 0.960 1.00 87.06 95 ILE A C 1
ATOM 782 O O . ILE A 1 95 ? -0.458 -5.438 2.054 1.00 87.06 95 ILE A O 1
ATOM 786 N N . LEU A 1 96 ? -0.087 -6.904 0.391 1.00 85.25 96 LEU A N 1
ATOM 787 C CA . LEU A 1 96 ? -0.921 -7.980 0.933 1.00 85.25 96 LEU A CA 1
ATOM 788 C C . LEU A 1 96 ? -0.346 -8.608 2.204 1.00 85.25 96 LEU A C 1
ATOM 790 O O . LEU A 1 96 ? -1.078 -8.869 3.154 1.00 85.25 96 LEU A O 1
ATOM 794 N N . ASN A 1 97 ? 0.969 -8.821 2.245 1.00 86.69 97 ASN A N 1
ATOM 795 C CA . ASN A 1 97 ? 1.650 -9.390 3.407 1.00 86.69 97 ASN A CA 1
ATOM 796 C C . ASN A 1 97 ? 1.956 -8.338 4.467 1.00 86.69 97 ASN A C 1
ATOM 798 O O . ASN A 1 97 ? 2.676 -8.641 5.423 1.00 86.69 97 ASN A O 1
ATOM 802 N N . TYR A 1 98 ? 1.444 -7.113 4.317 1.00 79.19 98 TYR A N 1
ATOM 803 C CA . TYR A 1 98 ? 1.496 -6.158 5.402 1.00 79.19 98 TYR A CA 1
ATOM 804 C C . TYR A 1 98 ? 0.781 -6.763 6.614 1.00 79.19 98 TYR A C 1
ATOM 806 O O . TYR A 1 98 ? -0.446 -6.874 6.669 1.00 79.19 98 TYR A O 1
ATOM 814 N N . LYS A 1 99 ? 1.577 -7.206 7.589 1.00 61.00 99 LYS A N 1
ATOM 815 C CA . LYS A 1 99 ? 1.067 -7.843 8.793 1.00 61.00 99 LYS A CA 1
ATOM 816 C C . LYS A 1 99 ? 0.450 -6.776 9.684 1.00 61.00 99 LYS A C 1
ATOM 818 O O . LYS A 1 99 ? 1.147 -6.054 10.391 1.00 61.00 99 LYS A O 1
ATOM 823 N N . LYS A 1 100 ? -0.878 -6.734 9.691 1.00 55.28 100 LYS A N 1
ATOM 824 C CA . LYS A 1 100 ? -1.632 -6.242 10.842 1.00 55.28 100 LYS A CA 1
ATOM 825 C C . LYS A 1 100 ? -1.339 -7.186 12.024 1.00 55.28 100 LYS A C 1
ATOM 827 O O . LYS A 1 100 ? -1.228 -8.393 11.800 1.00 55.28 100 LYS A O 1
ATOM 832 N N . PRO A 1 101 ? -1.260 -6.698 13.273 1.00 52.97 101 PRO A N 1
ATOM 833 C CA . PRO A 1 101 ? -1.274 -7.567 14.448 1.00 52.97 101 PRO A CA 1
ATOM 834 C C . PRO A 1 101 ? -2.486 -8.517 14.490 1.00 52.97 101 PRO A C 1
ATOM 836 O O . PRO A 1 101 ? -2.402 -9.538 15.157 1.00 52.97 101 PRO A O 1
ATOM 839 N N . GLN A 1 102 ? -3.567 -8.244 13.741 1.00 47.22 102 GLN A N 1
ATOM 840 C CA . GLN A 1 102 ? -4.736 -9.118 13.575 1.00 47.22 102 GLN A CA 1
ATOM 841 C C . GLN A 1 102 ? -5.293 -9.050 12.135 1.00 47.22 102 GLN A C 1
ATOM 843 O O . GLN A 1 102 ? -5.812 -8.026 11.714 1.00 47.22 102 GLN A O 1
ATOM 848 N N . THR A 1 103 ? -5.126 -10.152 11.399 1.00 47.88 103 THR A N 1
ATOM 849 C CA . THR A 1 103 ? -5.898 -10.682 10.250 1.00 47.88 103 THR A CA 1
ATOM 850 C C . THR A 1 103 ? -6.464 -9.706 9.198 1.00 47.88 103 THR A C 1
ATOM 852 O O . THR A 1 103 ? -7.539 -9.132 9.354 1.00 47.88 103 THR A O 1
ATOM 855 N N . LEU A 1 104 ? -5.790 -9.617 8.046 1.00 51.50 104 LEU A N 1
ATOM 856 C CA . LEU A 1 104 ? -6.372 -9.159 6.776 1.00 51.50 104 LEU A CA 1
ATOM 857 C C . LEU A 1 104 ? -7.226 -10.306 6.204 1.00 51.50 104 LEU A C 1
ATOM 859 O O . LEU A 1 104 ? -6.711 -11.410 6.027 1.00 51.50 104 LEU A O 1
ATOM 863 N N . LYS A 1 105 ? -8.512 -10.076 5.921 1.00 53.00 105 LYS A N 1
ATOM 864 C CA . LYS A 1 105 ? -9.344 -11.030 5.170 1.00 53.00 105 LYS A CA 1
ATOM 865 C C . LYS A 1 105 ? -9.368 -10.604 3.706 1.00 53.00 105 LYS A C 1
ATOM 867 O O . LYS A 1 105 ? -9.901 -9.547 3.386 1.00 53.00 105 LYS A O 1
ATOM 872 N N . LEU A 1 106 ? -8.778 -11.421 2.838 1.00 46.56 106 LEU A N 1
ATOM 873 C CA . LEU A 1 106 ? -8.989 -11.322 1.397 1.00 46.56 106 LEU A CA 1
ATOM 874 C C . LEU A 1 106 ? -10.375 -11.897 1.103 1.00 46.56 106 LEU A C 1
ATOM 876 O O . LEU A 1 106 ? -10.659 -13.034 1.478 1.00 46.56 106 LEU A O 1
ATOM 880 N N . LEU A 1 107 ? -11.252 -11.086 0.518 1.00 42.41 107 LEU A N 1
ATOM 881 C CA . LEU A 1 107 ? -12.543 -11.553 0.026 1.00 42.41 107 LEU A CA 1
ATOM 882 C C . LEU A 1 107 ? -12.321 -12.105 -1.387 1.00 42.41 107 LEU A C 1
ATOM 884 O O . LEU A 1 107 ? -11.756 -11.399 -2.224 1.00 42.41 107 LEU A O 1
ATOM 888 N N . ASN A 1 108 ? -12.706 -13.367 -1.596 1.00 35.38 108 ASN A N 1
ATOM 889 C CA . ASN A 1 108 ? -12.779 -14.007 -2.914 1.00 35.38 108 ASN A CA 1
ATOM 890 C C . ASN A 1 108 ? -14.064 -13.601 -3.634 1.00 35.38 108 ASN A C 1
ATOM 892 O O . ASN A 1 108 ? -15.086 -13.430 -2.929 1.00 35.38 108 ASN A O 1
#